Protein AF-A0A2A5VJ00-F1 (afdb_monomer)

Foldseek 3Di:
DLQVQLVVQLVVLLVQLQVQLVVLCVVVVVDPDDDPSNVCSNVVSNVVSSVVRNVVSNDDPPPPPPPD

Solvent-accessible surface area (backbone atoms only — not comparable to full-atom values): 3680 Å² total; per-residue (Å²): 120,42,65,67,38,14,53,50,34,18,57,60,23,41,56,63,6,49,53,47,14,52,49,32,40,54,76,67,66,60,66,92,71,90,45,77,67,53,50,50,35,34,48,49,41,25,53,49,29,22,51,50,19,27,53,58,23,50,56,71,89,82,69,94,77,81,89,127

pLDDT: mean 88.4, std 14.53, range [43.0, 98.06]

Radius of gyration: 16.16 Å; Cα contacts (8 Å, |Δi|>4): 75; chains: 1; bounding box: 34×28×43 Å

Secondary structure (DSSP, 8-state):
-HHHHHHHHHHHTHHHHHHHHHHHHHHTT--SS--HHHHHHHHHHHHHHHHHHHHHHHS-S-------

Mean predicted aligned error: 6.66 Å

Nearest PDB structures (foldseek):
  5jsb-assembly1_B  TM=4.598E-01  e=5.455E+00  synthetic construct

Sequence (68 aa):
MGLGRAVLFGTLAMIPGALLSLFGWILSGSPEEWSTKLWLSCYAPFFGCVAAGVMIGLKDEGSPDLEV

Structure (mmCIF, N/CA/C/O backbone):
data_AF-A0A2A5VJ00-F1
#
_entry.id   AF-A0A2A5VJ00-F1
#
loop_
_atom_site.group_PDB
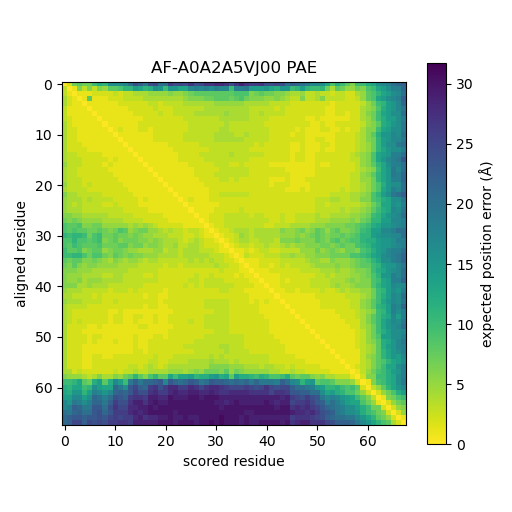_atom_site.id
_atom_site.type_symbol
_atom_site.label_atom_id
_atom_site.label_alt_id
_atom_site.label_comp_id
_atom_site.label_asym_id
_atom_site.label_entity_id
_atom_site.label_seq_id
_atom_site.pdbx_PDB_ins_code
_atom_site.Cartn_x
_atom_site.Cartn_y
_atom_site.Cartn_z
_atom_site.occupancy
_atom_site.B_iso_or_equiv
_atom_site.auth_seq_id
_atom_site.auth_comp_id
_atom_site.auth_asym_id
_atom_site.auth_atom_id
_atom_site.pdbx_PDB_model_num
ATOM 1 N N . MET A 1 1 ? 12.313 -4.710 -20.079 1.00 62.03 1 MET A N 1
ATOM 2 C CA . MET A 1 1 ? 11.431 -5.785 -19.556 1.00 62.03 1 MET A CA 1
ATOM 3 C C . MET A 1 1 ? 10.490 -5.198 -18.506 1.00 62.03 1 MET A C 1
ATOM 5 O O . MET A 1 1 ? 10.895 -5.042 -17.360 1.00 62.03 1 MET A O 1
ATOM 9 N N . GLY A 1 2 ? 9.258 -4.843 -18.887 1.00 83.94 2 GLY A N 1
ATOM 10 C CA . GLY A 1 2 ? 8.306 -4.165 -17.989 1.00 83.94 2 GLY A CA 1
ATOM 11 C C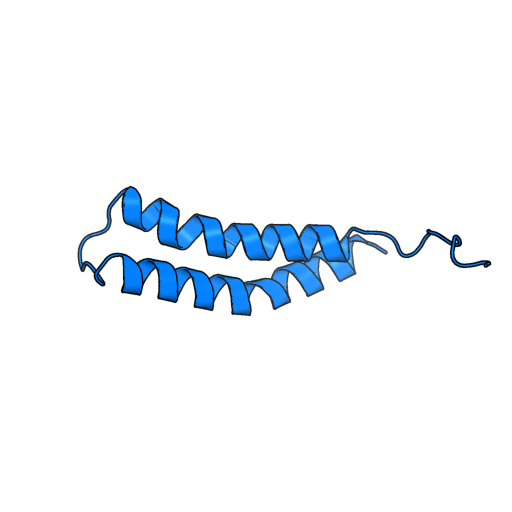 . GLY A 1 2 ? 7.766 -5.039 -16.850 1.00 83.94 2 GLY A C 1
ATOM 12 O O . GLY A 1 2 ? 7.520 -4.543 -15.758 1.00 83.94 2 GLY A O 1
ATOM 13 N N . LEU A 1 3 ? 7.655 -6.359 -17.046 1.00 88.25 3 LEU A N 1
ATOM 14 C CA . LEU A 1 3 ? 7.034 -7.245 -16.052 1.00 88.25 3 LEU A CA 1
ATOM 15 C C . LEU A 1 3 ? 7.844 -7.366 -14.748 1.00 88.25 3 LEU A C 1
ATOM 17 O O . LEU A 1 3 ? 7.276 -7.268 -13.666 1.00 88.25 3 LEU A O 1
ATOM 21 N N . GLY A 1 4 ? 9.168 -7.536 -14.832 1.00 91.00 4 GLY A N 1
ATOM 22 C CA . GLY A 1 4 ? 10.019 -7.650 -13.638 1.00 91.00 4 GLY A CA 1
ATOM 23 C C . GLY A 1 4 ? 10.017 -6.373 -12.791 1.00 91.00 4 GLY A C 1
ATOM 24 O O . GLY A 1 4 ? 9.911 -6.437 -11.568 1.00 91.00 4 GLY A O 1
ATOM 25 N N . ARG A 1 5 ? 10.045 -5.204 -13.446 1.00 91.94 5 ARG A N 1
ATOM 26 C CA . ARG A 1 5 ? 9.900 -3.897 -12.786 1.00 91.94 5 ARG A CA 1
ATOM 27 C C . ARG A 1 5 ? 8.514 -3.743 -12.169 1.00 91.94 5 ARG A C 1
ATOM 29 O O . ARG A 1 5 ? 8.424 -3.350 -11.016 1.00 91.94 5 ARG A O 1
ATOM 36 N N . ALA A 1 6 ? 7.450 -4.092 -12.888 1.00 94.12 6 ALA A N 1
ATOM 37 C CA . ALA A 1 6 ? 6.083 -4.044 -12.373 1.00 94.12 6 ALA A CA 1
ATOM 38 C C . ALA A 1 6 ? 5.910 -4.865 -11.089 1.00 94.12 6 ALA A C 1
ATOM 40 O O . ALA A 1 6 ? 5.342 -4.369 -10.117 1.00 94.12 6 ALA A O 1
ATOM 41 N N . VAL A 1 7 ? 6.462 -6.082 -11.052 1.00 95.88 7 VAL A N 1
ATOM 42 C CA . VAL A 1 7 ? 6.455 -6.924 -9.847 1.00 95.88 7 VAL A CA 1
ATOM 43 C C . VAL A 1 7 ? 7.261 -6.277 -8.720 1.00 95.88 7 VAL A C 1
ATOM 45 O O . VAL A 1 7 ? 6.769 -6.203 -7.595 1.00 95.88 7 VAL A O 1
ATOM 48 N N . LEU A 1 8 ? 8.461 -5.759 -9.003 1.00 95.25 8 LEU A N 1
ATOM 49 C CA . LEU A 1 8 ? 9.302 -5.093 -8.003 1.00 95.25 8 LEU A CA 1
ATOM 50 C C . LEU A 1 8 ? 8.610 -3.863 -7.397 1.00 95.25 8 LEU A C 1
ATOM 52 O O . LEU A 1 8 ? 8.451 -3.785 -6.181 1.00 95.25 8 LEU A O 1
ATOM 56 N N . PHE A 1 9 ? 8.168 -2.919 -8.229 1.00 95.75 9 PHE A N 1
ATOM 57 C CA . PHE A 1 9 ? 7.525 -1.687 -7.769 1.00 95.75 9 PHE A CA 1
ATOM 58 C C . PHE A 1 9 ? 6.173 -1.958 -7.102 1.00 95.75 9 PHE A C 1
ATOM 60 O O . PHE A 1 9 ? 5.879 -1.347 -6.078 1.00 95.75 9 PHE A O 1
ATOM 67 N N . GLY A 1 10 ? 5.378 -2.902 -7.616 1.00 96.06 10 GLY A N 1
ATOM 68 C CA . GLY A 1 10 ? 4.139 -3.338 -6.968 1.00 96.06 10 GLY A CA 1
ATOM 69 C C . GLY A 1 10 ? 4.383 -3.930 -5.576 1.00 96.06 10 GLY A C 1
ATOM 70 O O . GLY A 1 10 ? 3.672 -3.596 -4.631 1.00 96.06 10 GLY A O 1
ATOM 71 N N . THR A 1 11 ? 5.436 -4.740 -5.426 1.00 97.38 11 THR A N 1
ATOM 72 C CA 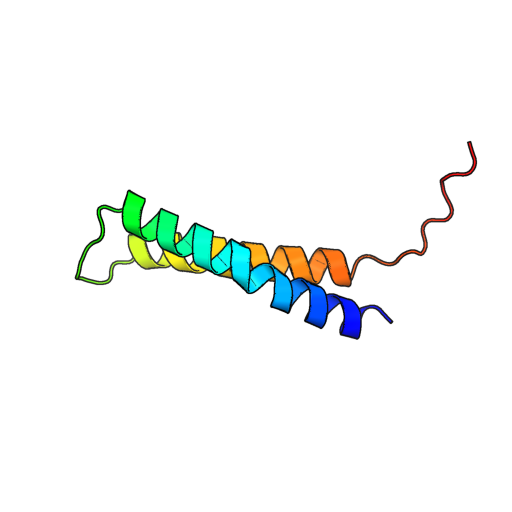. THR A 1 11 ? 5.830 -5.333 -4.137 1.00 97.38 11 THR A CA 1
ATOM 73 C C . THR A 1 11 ? 6.306 -4.259 -3.157 1.00 97.38 11 THR A C 1
ATOM 75 O O . THR A 1 11 ? 5.857 -4.221 -2.014 1.00 97.38 11 THR A O 1
ATOM 78 N N . LEU A 1 12 ? 7.170 -3.339 -3.600 1.00 97.31 12 LEU A N 1
ATOM 79 C CA . LEU A 1 12 ? 7.644 -2.227 -2.769 1.00 97.31 12 LEU A CA 1
ATOM 80 C C . LEU A 1 12 ? 6.492 -1.313 -2.327 1.00 97.31 12 LEU A C 1
ATOM 82 O O . LEU A 1 12 ? 6.484 -0.835 -1.193 1.00 97.31 12 LEU A O 1
ATOM 86 N N . ALA A 1 13 ? 5.486 -1.121 -3.183 1.00 97.44 13 ALA A N 1
ATOM 87 C CA . ALA A 1 13 ? 4.312 -0.312 -2.878 1.00 97.44 13 ALA A CA 1
ATOM 88 C C . ALA A 1 13 ? 3.362 -0.943 -1.839 1.00 97.44 13 ALA A C 1
ATOM 90 O O . ALA A 1 13 ? 2.509 -0.236 -1.297 1.00 97.44 13 ALA A O 1
ATOM 91 N N . MET A 1 14 ? 3.531 -2.223 -1.480 1.00 97.81 14 MET A N 1
ATOM 92 C CA . MET A 1 14 ? 2.791 -2.822 -0.360 1.00 97.81 14 MET A CA 1
ATOM 93 C C . MET A 1 14 ? 3.115 -2.142 0.973 1.00 97.81 14 MET A C 1
ATOM 95 O O . MET A 1 14 ? 2.242 -2.062 1.830 1.00 97.81 14 MET A O 1
ATOM 99 N N . ILE A 1 15 ? 4.336 -1.622 1.148 1.00 97.56 15 ILE A N 1
ATOM 100 C CA . ILE A 1 15 ? 4.754 -0.947 2.386 1.00 97.56 15 ILE A CA 1
ATOM 101 C C . ILE A 1 15 ? 3.924 0.327 2.626 1.00 97.56 15 ILE A C 1
ATOM 103 O O . ILE A 1 15 ? 3.228 0.391 3.643 1.00 97.56 15 ILE A O 1
ATOM 107 N N . PRO A 1 16 ? 3.920 1.331 1.721 1.00 96.75 16 PRO A N 1
ATOM 108 C CA . PRO A 1 16 ? 3.063 2.499 1.897 1.00 96.75 16 PRO A CA 1
ATOM 109 C C . PRO A 1 16 ? 1.572 2.135 1.868 1.00 96.75 16 PRO A C 1
ATOM 111 O O . PRO A 1 16 ? 0.800 2.724 2.621 1.00 96.75 16 PRO A O 1
ATOM 114 N N . GLY A 1 17 ? 1.163 1.131 1.081 1.00 97.69 17 GLY A N 1
ATOM 115 C CA . GLY A 1 17 ? -0.218 0.643 1.063 1.00 97.69 17 GLY A CA 1
ATOM 116 C C . GLY A 1 17 ? -0.685 0.120 2.424 1.00 97.69 17 GLY A C 1
ATOM 117 O O . GLY A 1 17 ? -1.770 0.477 2.883 1.00 97.69 17 GLY A O 1
ATOM 118 N N . ALA A 1 18 ? 0.137 -0.678 3.109 1.00 97.81 18 ALA A N 1
ATOM 119 C CA . ALA A 1 18 ? -0.166 -1.206 4.438 1.00 97.81 18 ALA A CA 1
ATOM 120 C C . ALA A 1 18 ? -0.258 -0.087 5.482 1.00 97.81 18 ALA A C 1
ATOM 122 O O . ALA A 1 18 ? -1.196 -0.064 6.277 1.00 97.81 18 ALA A O 1
ATOM 123 N N . LEU A 1 19 ? 0.665 0.880 5.436 1.00 97.94 19 LEU A N 1
ATOM 124 C CA . LEU A 1 19 ? 0.644 2.041 6.329 1.00 97.94 19 LEU A CA 1
ATOM 125 C C . LEU A 1 19 ? -0.627 2.877 6.142 1.00 97.94 19 LEU A C 1
ATOM 127 O O . LEU A 1 19 ? -1.298 3.197 7.118 1.00 97.94 19 LEU A O 1
ATOM 131 N N . LEU A 1 20 ? -1.004 3.190 4.900 1.00 97.19 20 LEU A N 1
AT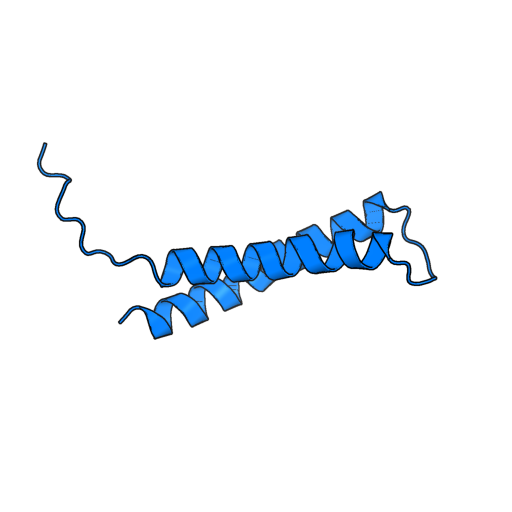OM 132 C CA . LEU A 1 20 ? -2.226 3.950 4.616 1.00 97.19 20 LEU A CA 1
ATOM 133 C C . LEU A 1 20 ? -3.496 3.198 5.023 1.00 97.19 20 LEU A C 1
ATOM 135 O O . LEU A 1 20 ? -4.447 3.813 5.496 1.00 97.19 20 LEU A O 1
ATOM 139 N N . SER A 1 21 ? -3.497 1.874 4.894 1.00 96.81 21 SER A N 1
ATOM 140 C CA . SER A 1 21 ? -4.606 1.026 5.347 1.00 96.81 21 SER A CA 1
ATOM 141 C C . SER A 1 21 ? -4.740 1.044 6.866 1.00 96.81 21 SER A C 1
ATOM 143 O O . SER A 1 21 ? -5.846 1.173 7.388 1.00 96.81 21 SER A O 1
ATOM 145 N N . LEU A 1 22 ? -3.612 0.997 7.582 1.00 96.12 22 LEU A N 1
ATOM 146 C CA . LEU A 1 22 ? -3.581 1.156 9.033 1.00 96.12 22 LEU A CA 1
ATOM 147 C C . LEU A 1 22 ? -4.108 2.535 9.450 1.00 96.12 22 LEU A C 1
ATOM 149 O O . LEU A 1 22 ? -4.934 2.623 10.354 1.00 96.12 22 LEU A O 1
ATOM 153 N N . PHE A 1 23 ? -3.705 3.606 8.761 1.00 96.19 23 PHE A N 1
ATOM 154 C CA . PHE A 1 23 ? -4.267 4.937 8.998 1.00 96.19 23 PHE A CA 1
ATOM 155 C C . PHE A 1 23 ? -5.773 4.984 8.730 1.00 96.19 23 PHE A C 1
ATOM 157 O O . PHE A 1 23 ? -6.507 5.554 9.531 1.00 96.19 23 PHE A O 1
ATOM 164 N N . GLY A 1 24 ? -6.253 4.351 7.656 1.00 93.62 24 GLY A N 1
ATOM 165 C CA . GLY A 1 24 ? -7.682 4.239 7.360 1.00 93.62 24 GLY A CA 1
ATOM 166 C C . GLY A 1 24 ? -8.468 3.550 8.479 1.00 93.62 24 GLY A C 1
ATOM 167 O O . GLY A 1 24 ? -9.553 4.008 8.845 1.00 93.62 24 GLY A O 1
ATOM 168 N N . TRP A 1 25 ? -7.899 2.500 9.076 1.00 94.69 25 TRP A N 1
ATOM 169 C CA . TRP A 1 25 ? -8.477 1.825 10.238 1.00 94.69 25 TRP A CA 1
ATOM 170 C C . TRP A 1 25 ? -8.487 2.713 11.493 1.00 94.69 25 TRP A C 1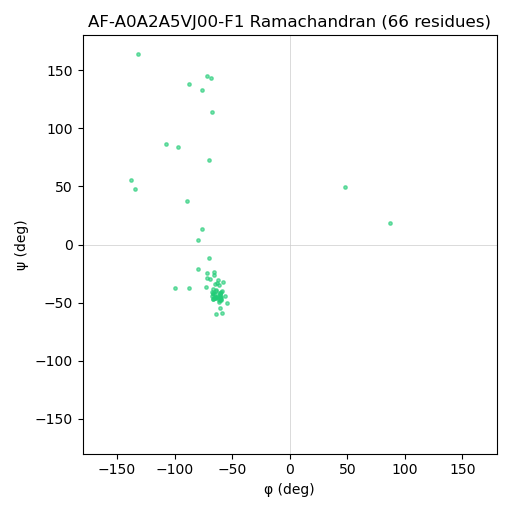
ATOM 172 O O . TRP A 1 25 ? -9.530 2.848 12.134 1.00 94.69 25 TRP A O 1
ATOM 182 N N . ILE A 1 26 ? -7.371 3.385 11.804 1.00 95.44 26 ILE A N 1
ATOM 183 C CA . ILE A 1 26 ? -7.267 4.312 12.947 1.00 95.44 26 ILE A CA 1
ATOM 184 C C . ILE A 1 26 ? -8.285 5.453 12.810 1.00 95.44 26 ILE A C 1
ATOM 186 O O . ILE A 1 26 ? -9.026 5.743 13.747 1.00 95.44 26 ILE A O 1
ATOM 190 N N . LEU A 1 27 ? -8.380 6.068 11.627 1.00 93.56 27 LEU A N 1
ATOM 191 C CA . LEU A 1 27 ? -9.325 7.155 11.344 1.00 93.56 27 LEU A CA 1
ATOM 192 C C . LEU A 1 27 ? -10.790 6.702 11.388 1.00 93.56 27 LEU A C 1
ATOM 194 O O . LEU A 1 27 ? -11.677 7.515 11.637 1.00 93.56 27 LEU A O 1
ATOM 198 N N . SER A 1 28 ? -11.047 5.410 11.182 1.00 92.69 28 SER A N 1
ATOM 199 C CA . SER A 1 28 ? -12.380 4.814 11.326 1.00 92.69 28 SER A CA 1
ATOM 200 C C . SER A 1 28 ? -12.763 4.536 12.785 1.00 92.69 28 SER A C 1
ATOM 202 O O . SER A 1 28 ? -13.834 3.986 13.033 1.00 92.69 28 SER A O 1
ATOM 204 N N . GLY A 1 29 ? -11.918 4.920 13.748 1.00 92.56 29 GLY A N 1
ATOM 205 C CA . GLY A 1 29 ? -12.153 4.724 15.178 1.00 92.56 29 GLY A CA 1
ATOM 206 C C . GLY A 1 29 ? -11.679 3.371 15.700 1.00 92.56 29 GLY A C 1
ATOM 207 O O . GLY A 1 29 ? -12.124 2.954 16.766 1.00 92.56 29 GLY A O 1
ATOM 208 N N . SER A 1 30 ? -10.795 2.686 14.963 1.00 91.62 30 SER A N 1
ATOM 209 C CA . SER A 1 30 ? -10.227 1.388 15.352 1.00 91.62 30 SER A CA 1
ATOM 210 C C . SER A 1 30 ? -11.276 0.358 15.818 1.00 91.62 30 SER A C 1
ATOM 212 O O . SER A 1 30 ? -11.135 -0.209 16.902 1.00 91.62 30 SER A O 1
ATOM 214 N N . PRO A 1 31 ? -12.364 0.134 15.055 1.00 91.19 31 PRO A N 1
ATOM 215 C CA . PRO A 1 31 ? -13.425 -0.761 15.492 1.00 91.19 31 PRO A CA 1
ATOM 216 C C . PRO A 1 31 ? -12.930 -2.209 15.522 1.00 91.19 31 PRO A C 1
ATOM 218 O O . PRO A 1 31 ? -12.158 -2.629 14.655 1.00 91.19 31 PRO A O 1
ATOM 221 N N . GLU A 1 32 ? -13.407 -2.960 16.515 1.00 90.62 32 GLU A N 1
ATOM 222 C CA . GLU A 1 32 ? -13.130 -4.395 16.659 1.00 90.62 32 GLU A CA 1
ATOM 223 C C . GLU A 1 32 ? -13.882 -5.222 15.611 1.00 90.62 32 GLU A C 1
ATOM 225 O O . GLU A 1 32 ? -13.346 -6.190 15.077 1.00 90.62 32 GLU A O 1
ATOM 230 N N . GLU A 1 33 ? -15.105 -4.807 15.274 1.00 93.50 33 GLU A N 1
ATOM 231 C CA . GLU A 1 33 ? -15.946 -5.494 14.298 1.00 93.50 33 GLU A CA 1
ATOM 232 C C . GLU A 1 33 ? -15.675 -5.022 12.868 1.00 93.50 33 GLU A C 1
ATOM 234 O O . GLU A 1 33 ? -15.559 -3.824 12.572 1.00 93.50 33 GLU A O 1
ATOM 239 N N . TRP A 1 34 ? -15.634 -5.980 11.943 1.00 91.06 34 TRP A N 1
ATOM 240 C CA . TRP A 1 34 ? -15.429 -5.681 10.533 1.00 91.06 34 TRP A CA 1
ATOM 241 C C . TRP A 1 34 ? -16.707 -5.123 9.897 1.00 91.06 34 TRP A C 1
ATOM 243 O O . TRP A 1 34 ? -17.790 -5.688 10.027 1.00 91.06 34 TRP A O 1
ATOM 253 N N . SER A 1 35 ? -16.585 -4.027 9.146 1.00 91.00 35 SER A N 1
ATOM 254 C CA . SER A 1 35 ? -17.713 -3.395 8.450 1.00 91.00 35 SER A CA 1
ATOM 255 C C . SER A 1 35 ? -17.381 -3.088 6.994 1.00 91.00 35 SER A C 1
ATOM 257 O O . SER A 1 35 ? -16.217 -3.018 6.597 1.00 91.00 35 SER A O 1
ATOM 259 N N . THR A 1 36 ? -18.405 -2.831 6.178 1.00 90.19 36 THR A N 1
ATOM 260 C CA . THR A 1 36 ? -18.227 -2.416 4.776 1.00 90.19 36 THR A CA 1
ATOM 261 C C . THR A 1 36 ? -17.394 -1.136 4.647 1.00 90.19 36 THR A C 1
ATOM 263 O O . THR A 1 36 ? -16.633 -0.983 3.694 1.00 90.19 36 THR A O 1
ATOM 266 N N . LYS A 1 37 ? -17.487 -0.225 5.62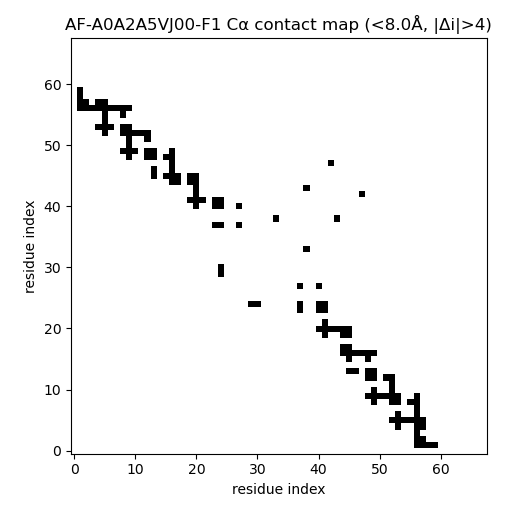3 1.00 87.81 37 LYS A N 1
ATOM 267 C CA . LYS A 1 37 ? -16.663 0.991 5.666 1.00 87.81 37 LYS A CA 1
ATOM 268 C C . LYS A 1 37 ? -15.186 0.658 5.886 1.00 87.81 37 LYS A C 1
ATOM 270 O O . LYS A 1 37 ? -14.341 1.208 5.186 1.0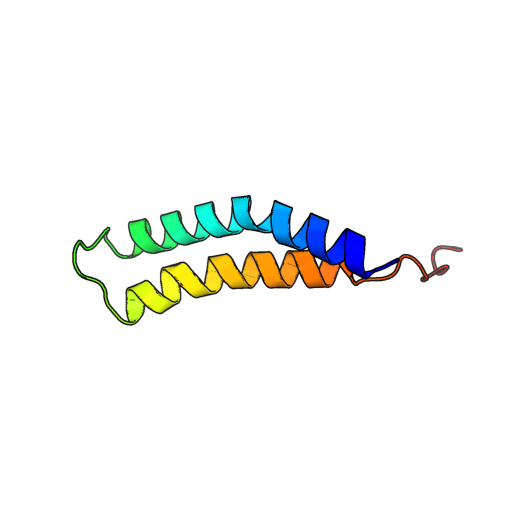0 87.81 37 LYS A O 1
ATOM 275 N N . LEU A 1 38 ? -14.909 -0.288 6.788 1.00 92.31 38 LEU A N 1
ATOM 276 C CA . LEU A 1 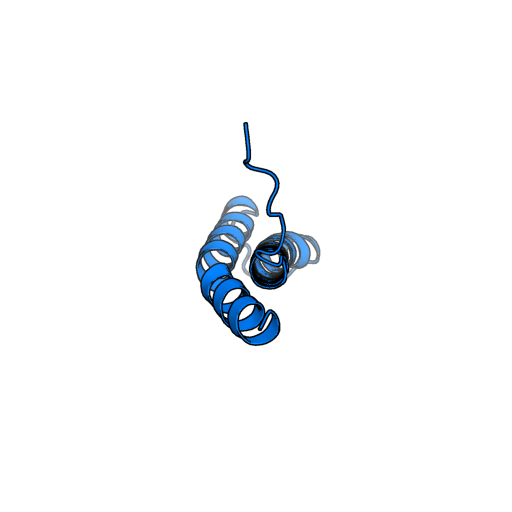38 ? -13.561 -0.800 7.051 1.00 92.31 38 LEU A CA 1
ATOM 277 C C . LEU A 1 38 ? -12.961 -1.509 5.841 1.00 92.31 38 LEU A C 1
ATOM 279 O O . LEU A 1 38 ? -11.782 -1.349 5.539 1.00 92.31 38 LEU A O 1
ATOM 283 N N . TRP A 1 39 ? -13.793 -2.261 5.118 1.00 93.19 39 TRP A N 1
ATOM 284 C CA . TRP A 1 39 ? -13.386 -2.881 3.865 1.00 93.19 39 TRP A CA 1
ATOM 285 C C . TRP A 1 39 ? -12.836 -1.823 2.904 1.00 93.19 39 TRP A C 1
ATOM 287 O O . TRP A 1 39 ? -11.715 -1.948 2.417 1.00 93.19 39 TRP A O 1
ATOM 297 N N . LEU A 1 40 ? -13.573 -0.729 2.700 1.00 93.25 40 LEU A N 1
ATOM 298 C CA . LEU A 1 40 ? -13.132 0.332 1.800 1.00 93.25 40 LEU A CA 1
ATOM 299 C C . LEU A 1 40 ? -11.868 1.038 2.316 1.00 93.25 40 LEU A C 1
ATOM 301 O O . LEU A 1 40 ? -10.926 1.232 1.552 1.00 93.25 40 LEU A O 1
ATOM 305 N N . SER A 1 41 ? -11.825 1.390 3.606 1.00 92.50 41 SER A N 1
ATOM 306 C CA . SER A 1 41 ? -10.698 2.120 4.200 1.00 92.50 41 SER A CA 1
ATOM 307 C C . SER A 1 41 ? -9.397 1.323 4.231 1.00 92.50 41 SER A C 1
ATOM 309 O O . SER A 1 41 ? -8.334 1.929 4.245 1.00 92.50 41 SER A O 1
ATOM 311 N N . CYS A 1 42 ? -9.465 -0.009 4.257 1.00 94.56 42 CYS A N 1
ATOM 312 C CA . CYS A 1 42 ? -8.287 -0.869 4.349 1.00 94.56 42 CYS A CA 1
ATOM 313 C C . CYS A 1 42 ? -7.870 -1.444 2.989 1.00 94.56 42 CYS A C 1
ATOM 315 O O . CYS A 1 42 ? -6.684 -1.555 2.709 1.00 94.56 42 CYS A O 1
ATOM 317 N N . TYR A 1 43 ? -8.811 -1.801 2.111 1.00 94.62 43 TYR A N 1
ATOM 318 C CA . TYR A 1 43 ? -8.457 -2.431 0.835 1.00 94.62 43 TYR A CA 1
ATOM 319 C C . TYR A 1 43 ? -8.161 -1.424 -0.273 1.00 94.62 43 TYR A C 1
ATOM 321 O O . TYR A 1 43 ? -7.244 -1.651 -1.063 1.00 94.62 43 TYR A O 1
ATOM 329 N N . ALA A 1 44 ? -8.889 -0.305 -0.332 1.00 95.81 44 ALA A N 1
ATOM 330 C CA . ALA A 1 44 ? -8.670 0.702 -1.367 1.00 95.81 44 ALA A CA 1
ATOM 331 C C . ALA A 1 44 ? -7.254 1.311 -1.321 1.00 95.81 44 ALA A C 1
ATOM 333 O O . ALA A 1 44 ? -6.602 1.318 -2.365 1.00 95.81 44 ALA A O 1
ATOM 334 N N . PRO A 1 45 ? -6.721 1.775 -0.171 1.00 96.19 45 PRO A N 1
ATOM 335 C CA . PRO A 1 45 ? -5.353 2.287 -0.127 1.00 96.19 45 PRO A CA 1
ATOM 336 C C . PRO A 1 45 ? -4.301 1.199 -0.366 1.00 96.19 45 PRO A C 1
ATOM 338 O O . PRO A 1 45 ? -3.355 1.447 -1.111 1.00 96.19 45 PRO A O 1
ATOM 341 N N . PHE A 1 46 ? -4.466 -0.009 0.191 1.00 97.50 46 PHE A N 1
ATOM 342 C CA . PHE A 1 46 ? -3.512 -1.100 -0.029 1.00 97.50 46 PHE A CA 1
ATOM 343 C C . PHE A 1 46 ? -3.374 -1.441 -1.514 1.00 97.50 46 PHE A C 1
ATOM 345 O O . PHE A 1 46 ? -2.295 -1.320 -2.099 1.00 97.50 46 PHE A O 1
ATOM 352 N N . PHE A 1 47 ? -4.485 -1.824 -2.148 1.00 97.38 47 PHE A N 1
ATOM 353 C CA . PHE A 1 47 ? -4.474 -2.222 -3.550 1.00 97.38 47 PHE A CA 1
ATOM 354 C C . PHE A 1 47 ? -4.272 -1.037 -4.490 1.00 97.38 47 PHE A C 1
ATOM 356 O O . PHE A 1 47 ? -3.671 -1.212 -5.546 1.00 97.38 47 PHE A O 1
ATOM 363 N N . GLY A 1 48 ? -4.693 0.168 -4.101 1.00 97.31 48 GLY A N 1
ATOM 364 C CA . GLY A 1 48 ? -4.398 1.396 -4.833 1.00 97.31 48 GLY A CA 1
ATOM 365 C C . GLY A 1 48 ? -2.895 1.651 -4.939 1.00 97.31 48 GLY A C 1
ATOM 366 O O . GLY A 1 48 ? -2.395 1.903 -6.035 1.00 97.31 48 GLY A O 1
ATOM 367 N N . CYS A 1 49 ? -2.150 1.503 -3.839 1.00 98.06 49 CYS A N 1
ATOM 368 C CA . CYS A 1 49 ? -0.691 1.610 -3.859 1.00 98.06 49 CYS A CA 1
ATOM 369 C C . CYS A 1 49 ? -0.044 0.505 -4.698 1.00 98.06 49 CYS A C 1
ATOM 371 O O . CYS A 1 49 ? 0.822 0.805 -5.519 1.00 98.06 49 CYS A O 1
ATOM 373 N N . VAL A 1 50 ? -0.480 -0.751 -4.554 1.00 97.88 50 VAL A N 1
ATOM 374 C CA . VAL A 1 50 ? 0.041 -1.866 -5.367 1.00 97.88 50 VAL A CA 1
ATOM 375 C C . VAL A 1 50 ? -0.196 -1.615 -6.857 1.00 97.88 50 VAL A C 1
ATOM 377 O O . VAL A 1 50 ? 0.737 -1.724 -7.650 1.00 97.88 50 VAL A O 1
ATOM 380 N N . ALA A 1 51 ? -1.411 -1.217 -7.240 1.00 97.44 51 ALA A N 1
ATOM 381 C CA . ALA A 1 51 ? -1.747 -0.880 -8.619 1.00 97.44 51 ALA A CA 1
ATOM 382 C C . ALA A 1 51 ? -0.894 0.286 -9.138 1.00 97.44 51 ALA A C 1
ATOM 384 O O . ALA A 1 51 ? -0.377 0.212 -10.250 1.00 97.44 51 ALA A O 1
ATOM 385 N N . ALA A 1 52 ? -0.681 1.329 -8.329 1.00 96.19 52 ALA A N 1
ATOM 386 C CA . ALA A 1 52 ? 0.200 2.441 -8.679 1.00 96.19 52 ALA A CA 1
ATOM 387 C C . ALA A 1 52 ? 1.650 1.984 -8.907 1.00 96.19 52 ALA A C 1
ATOM 389 O O . ALA A 1 52 ? 2.249 2.344 -9.919 1.00 96.19 52 ALA A O 1
ATOM 390 N N . GLY A 1 53 ? 2.195 1.142 -8.024 1.00 95.75 53 GLY A N 1
ATOM 391 C CA . GLY A 1 53 ? 3.530 0.562 -8.183 1.00 95.75 53 GLY A CA 1
ATOM 392 C C . GLY A 1 53 ? 3.651 -0.283 -9.453 1.00 95.75 53 GLY A C 1
ATOM 393 O O . GLY A 1 53 ? 4.607 -0.130 -10.211 1.00 95.75 53 GLY A O 1
ATOM 394 N N . VAL A 1 54 ? 2.647 -1.114 -9.742 1.00 95.62 54 VAL A N 1
ATOM 395 C CA . VAL A 1 54 ? 2.582 -1.899 -10.983 1.00 95.62 54 VAL A CA 1
ATOM 396 C C . VAL A 1 54 ? 2.555 -0.983 -12.207 1.00 95.62 54 VAL A C 1
ATOM 398 O O . VAL A 1 54 ? 3.353 -1.183 -13.118 1.00 95.62 54 VAL A O 1
ATOM 401 N N . MET A 1 55 ? 1.708 0.052 -12.226 1.00 94.06 55 MET A N 1
ATOM 402 C CA . MET A 1 55 ? 1.637 1.012 -13.336 1.00 94.06 55 MET A CA 1
ATOM 403 C C . MET A 1 55 ? 2.966 1.741 -13.560 1.00 94.06 55 MET A C 1
ATOM 405 O O . MET A 1 55 ? 3.383 1.905 -14.703 1.00 94.06 55 MET A O 1
ATOM 409 N N . ILE A 1 56 ? 3.658 2.134 -12.487 1.00 91.75 56 ILE A N 1
ATOM 410 C CA . ILE A 1 56 ? 4.988 2.754 -12.568 1.00 91.75 56 ILE A CA 1
ATOM 411 C C . ILE A 1 56 ? 6.006 1.775 -13.155 1.00 91.75 56 ILE A C 1
ATOM 413 O O . ILE A 1 56 ? 6.773 2.147 -14.036 1.00 91.75 56 ILE A O 1
ATOM 417 N N . GLY A 1 57 ? 6.012 0.521 -12.700 1.00 90.12 57 GLY A N 1
ATOM 418 C CA . GLY A 1 57 ? 6.949 -0.482 -13.202 1.00 90.12 57 GLY A CA 1
ATOM 419 C C . GLY A 1 57 ? 6.653 -0.955 -14.631 1.00 90.12 57 GLY A C 1
ATOM 420 O O . GLY A 1 57 ? 7.575 -1.395 -15.314 1.00 90.12 57 GLY A O 1
ATOM 421 N N . LEU A 1 58 ? 5.400 -0.846 -15.087 1.00 91.12 58 LEU A N 1
ATOM 422 C CA . LEU A 1 58 ? 4.990 -1.101 -16.473 1.00 91.12 58 LEU A CA 1
ATOM 423 C C . LEU A 1 58 ? 5.281 0.073 -17.414 1.00 91.12 58 LEU A C 1
ATOM 425 O O . LEU A 1 58 ? 5.343 -0.138 -18.624 1.00 91.12 58 LEU A O 1
ATOM 429 N N . LYS A 1 59 ? 5.436 1.294 -16.889 1.00 84.62 59 LYS A N 1
ATOM 430 C CA . LYS A 1 59 ? 5.731 2.480 -17.694 1.00 84.62 59 LYS A CA 1
ATOM 431 C C . LYS A 1 59 ? 7.143 2.350 -18.277 1.00 84.62 59 LYS A C 1
ATOM 433 O O . LYS A 1 59 ? 8.128 2.296 -17.543 1.00 84.62 59 LYS A O 1
ATOM 438 N N . ASP A 1 60 ? 7.211 2.228 -19.598 1.00 67.81 60 ASP A N 1
ATOM 439 C CA . ASP A 1 60 ? 8.446 1.974 -20.339 1.00 67.81 60 ASP A CA 1
ATOM 440 C C . ASP A 1 60 ? 9.356 3.217 -20.341 1.00 67.81 60 ASP A C 1
ATOM 442 O O . ASP A 1 60 ? 8.872 4.345 -20.423 1.00 67.81 60 ASP A O 1
ATOM 446 N N . GLU A 1 61 ? 10.676 3.024 -20.292 1.00 61.12 61 GLU A N 1
ATOM 447 C CA . GLU A 1 61 ? 11.690 4.097 -20.415 1.00 61.12 61 GLU A CA 1
ATOM 448 C C . GLU A 1 61 ? 11.874 4.588 -21.866 1.00 61.12 61 GLU A C 1
ATOM 450 O O . GLU A 1 61 ? 12.825 5.295 -22.184 1.00 61.12 61 GLU A O 1
ATOM 455 N N . GLY A 1 62 ? 10.960 4.219 -22.765 1.00 55.50 62 GLY A N 1
ATOM 456 C CA . GLY A 1 62 ? 11.003 4.513 -24.195 1.00 55.50 62 GLY A CA 1
ATOM 457 C C . GLY A 1 62 ? 10.351 5.833 -24.609 1.00 55.50 62 GLY A C 1
ATOM 458 O O . GLY A 1 62 ? 9.720 5.868 -25.659 1.00 55.50 62 GLY A O 1
ATOM 459 N N . SER A 1 63 ? 10.478 6.906 -23.826 1.00 50.19 63 SER A N 1
ATOM 460 C CA . SER A 1 63 ? 10.272 8.267 -24.342 1.00 50.19 63 SER A CA 1
ATOM 461 C C . SER A 1 63 ? 11.626 8.974 -24.441 1.00 50.19 63 SER A C 1
ATOM 463 O O . SER A 1 63 ? 12.022 9.657 -23.490 1.00 50.19 63 SER A O 1
ATOM 465 N N . PRO A 1 64 ? 12.366 8.813 -25.554 1.00 52.72 64 PRO A N 1
ATOM 466 C CA . PRO A 1 64 ? 13.389 9.770 -25.943 1.00 52.72 64 PRO A CA 1
ATOM 467 C C . PRO A 1 64 ? 12.693 11.066 -26.391 1.00 52.72 64 PRO A C 1
ATOM 469 O O . PRO A 1 64 ? 12.611 11.351 -27.571 1.00 52.72 64 PRO A O 1
ATOM 472 N N . ASP A 1 65 ? 12.144 11.825 -25.445 1.00 54.94 65 ASP A N 1
ATOM 473 C CA . ASP A 1 65 ? 11.630 13.184 -25.672 1.00 54.94 65 ASP A CA 1
ATOM 474 C C . ASP A 1 65 ? 12.062 14.071 -24.497 1.00 54.94 65 ASP A C 1
ATOM 476 O O . ASP A 1 65 ? 11.271 14.673 -23.772 1.00 54.94 65 ASP A O 1
ATOM 480 N N . LEU A 1 66 ? 13.374 14.083 -24.273 1.00 55.78 66 LEU A N 1
ATOM 481 C CA . LEU A 1 66 ? 14.083 15.111 -23.515 1.00 55.78 66 LEU A CA 1
ATOM 482 C C . LEU A 1 66 ? 15.347 15.498 -24.303 1.00 55.78 66 LEU A C 1
ATOM 484 O O . LEU A 1 66 ? 16.452 15.545 -23.776 1.00 55.78 66 LEU A O 1
ATOM 488 N N . GLU A 1 67 ? 15.157 15.737 -25.602 1.00 45.09 67 GLU A N 1
ATOM 489 C CA . GLU A 1 67 ? 15.993 16.640 -26.393 1.00 45.09 67 GLU A CA 1
ATOM 490 C C . GLU A 1 67 ? 15.282 18.000 -26.460 1.00 45.09 67 GLU A C 1
ATOM 492 O O . GLU A 1 67 ? 14.553 18.264 -27.4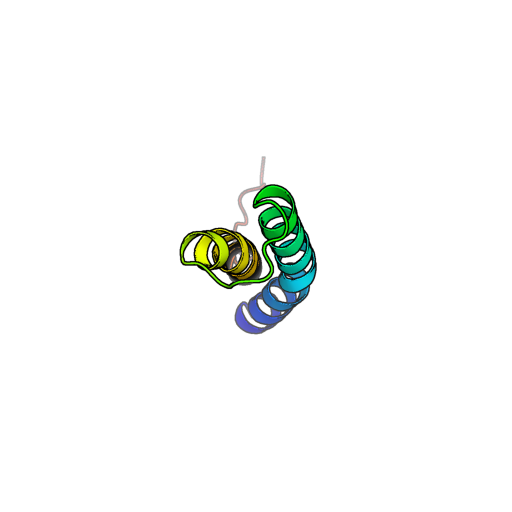12 1.00 45.09 67 GLU A O 1
ATOM 497 N N . VAL A 1 68 ? 15.465 18.844 -25.438 1.00 43.00 68 VAL A N 1
ATOM 498 C CA . VAL A 1 68 ? 15.444 20.318 -25.558 1.00 43.00 68 VAL A CA 1
ATOM 499 C C . VAL A 1 68 ? 16.426 20.899 -24.551 1.00 43.00 68 VAL A C 1
ATOM 501 O O . VAL A 1 68 ? 16.274 20.590 -23.348 1.00 43.00 68 VAL A O 1
#